Protein AF-A0A182E0H9-F1 (afdb_monomer)

Foldseek 3Di:
DDDDPPPPDQPPCVPCVVVLQVQFAPFDDKDKDKDKDWDFDDDPDPVDDTDIDMDIDIDMDTPPGAPPRDPVSSDVTVDDDDD

Solvent-accessible surface area (backbone atoms only — not comparable to full-atom values): 5470 Å² total; per-residue (Å²): 142,78,81,82,76,72,80,71,73,69,83,55,52,93,81,44,40,72,59,48,42,74,56,19,62,76,42,80,43,74,50,79,50,78,48,78,46,78,46,75,42,76,59,97,52,90,89,51,74,69,39,90,38,73,49,77,49,78,48,78,48,60,38,54,73,56,78,61,97,41,70,68,57,43,64,78,19,56,68,79,82,86,130

Nearest PDB structures (foldseek):
  6rhv-assembly1_H  TM=3.278E-01  e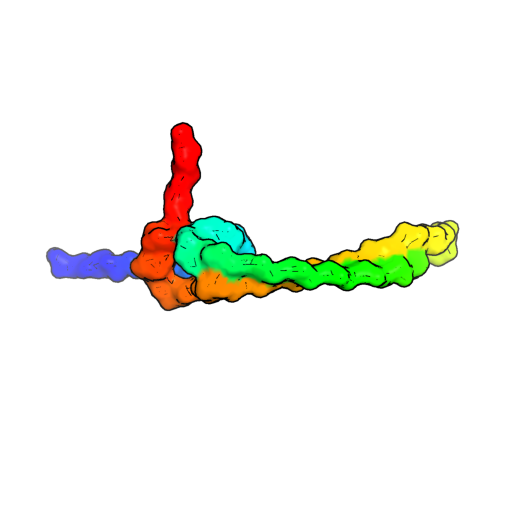=2.271E+00  Staphylococcus aureus
  3b07-assembly1_H  TM=3.122E-01  e=2.426E+00  Staphylococcus aureus subsp. aureus Mu50
  4tw1-assembly1_D  TM=3.284E-01  e=4.700E+00  Staphylococcus aureus subsp. aureus USA300_TCH1516
  4p24-assembly1_E  TM=3.197E-01  e=4.700E+00  Staphylococcus aureus subsp. aureus Mu50
  6c21-assembly1_B  TM=2.285E-01  e=4.400E+00  Dubowvirus dv80alpha

Structure (mmCIF, N/CA/C/O backbone):
data_AF-A0A182E0H9-F1
#
_entry.id   AF-A0A182E0H9-F1
#
loop_
_atom_site.group_PDB
_atom_site.id
_atom_site.type_symbol
_atom_site.label_atom_id
_atom_site.label_alt_id
_atom_site.label_comp_id
_atom_site.label_asym_id
_atom_site.la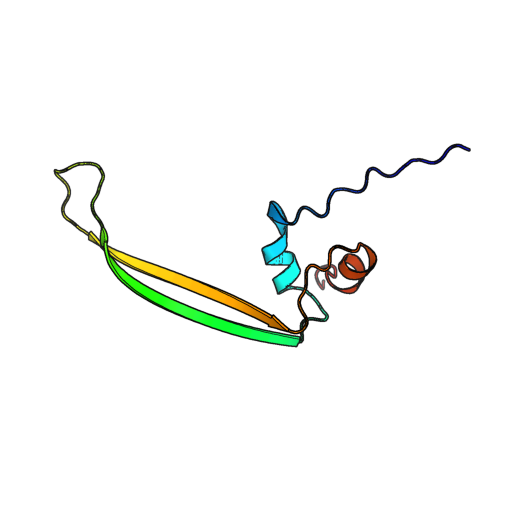bel_entity_id
_atom_site.label_seq_id
_atom_site.pdbx_PDB_ins_code
_atom_site.Cartn_x
_atom_site.Cartn_y
_atom_site.Cartn_z
_atom_site.occupancy
_atom_site.B_iso_or_equiv
_atom_site.auth_seq_id
_atom_site.auth_comp_id
_atom_site.auth_asym_id
_atom_site.auth_atom_id
_atom_site.pdbx_PDB_model_num
ATOM 1 N N . MET A 1 1 ? -2.872 26.400 38.147 1.00 42.72 1 MET A N 1
ATOM 2 C CA . MET A 1 1 ? -3.577 25.876 36.959 1.00 42.72 1 MET A CA 1
ATOM 3 C C . MET A 1 1 ? -3.089 26.652 35.751 1.00 42.72 1 MET A C 1
ATOM 5 O O . MET A 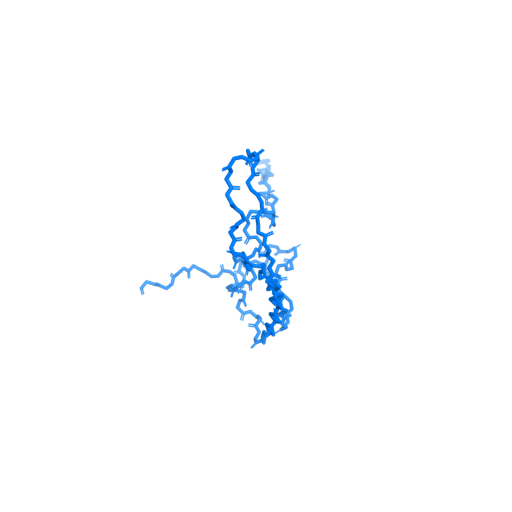1 1 ? -3.489 27.789 35.572 1.00 42.72 1 MET A O 1
ATOM 9 N N . SER A 1 2 ? -2.158 26.088 34.989 1.00 31.81 2 SER A N 1
ATOM 10 C CA . SER A 1 2 ? -1.799 26.599 33.668 1.00 31.81 2 SER A CA 1
ATOM 11 C C . SER A 1 2 ? -1.457 25.386 32.817 1.00 31.81 2 SER A C 1
ATOM 13 O O . SER A 1 2 ? -0.685 24.518 33.229 1.00 31.81 2 SER A O 1
ATOM 15 N N . SER A 1 3 ? -2.196 25.275 31.726 1.00 35.62 3 SER A N 1
ATOM 16 C CA . SER A 1 3 ? -2.300 24.170 30.785 1.00 35.62 3 SER A CA 1
ATOM 17 C C . SER A 1 3 ? -0.939 23.651 30.331 1.00 35.62 3 SER A C 1
ATOM 19 O O . SER A 1 3 ? -0.161 24.381 29.719 1.00 35.62 3 SER A O 1
ATOM 21 N N . ARG A 1 4 ? -0.694 22.352 30.553 1.00 37.62 4 ARG A N 1
ATOM 22 C CA . ARG A 1 4 ? 0.253 21.596 29.731 1.00 37.62 4 ARG A CA 1
ATOM 23 C C . ARG A 1 4 ? -0.285 21.640 28.305 1.00 37.62 4 ARG A C 1
ATOM 25 O O . ARG A 1 4 ? -1.244 20.945 27.989 1.00 37.62 4 ARG A O 1
ATOM 32 N N . VAL A 1 5 ? 0.303 22.487 27.469 1.00 36.31 5 VAL A N 1
ATOM 33 C CA . VAL A 1 5 ? 0.206 22.335 26.020 1.00 36.31 5 VAL A CA 1
ATOM 34 C C . VAL A 1 5 ? 0.940 21.038 25.718 1.00 36.31 5 VAL A C 1
ATOM 36 O O . VAL A 1 5 ? 2.169 20.978 25.766 1.00 36.31 5 VAL A O 1
ATOM 39 N N . THR A 1 6 ? 0.180 19.962 25.536 1.00 40.12 6 THR A N 1
ATOM 40 C CA . THR A 1 6 ? 0.701 18.705 25.015 1.00 40.12 6 THR A CA 1
ATOM 41 C C . THR A 1 6 ? 1.311 19.046 23.663 1.00 40.12 6 THR A C 1
ATOM 43 O O . THR A 1 6 ? 0.600 19.443 22.747 1.00 40.12 6 THR A O 1
ATOM 46 N N . MET A 1 7 ? 2.637 18.982 23.560 1.00 37.28 7 MET A N 1
ATOM 47 C CA . MET A 1 7 ? 3.335 19.007 22.279 1.00 37.28 7 MET A CA 1
ATOM 48 C C . MET A 1 7 ? 2.798 17.816 21.491 1.00 37.28 7 MET A C 1
ATOM 50 O O . MET A 1 7 ? 3.199 16.678 21.729 1.00 37.28 7 MET A O 1
ATOM 54 N N . HIS A 1 8 ? 1.797 18.065 20.650 1.00 43.28 8 HIS A N 1
ATOM 55 C CA . HIS A 1 8 ? 1.202 17.053 19.801 1.00 43.28 8 HIS A CA 1
ATOM 56 C C . HIS A 1 8 ? 2.317 16.568 18.889 1.00 43.28 8 HIS A C 1
ATOM 58 O O . HIS A 1 8 ? 2.796 17.321 18.041 1.00 43.28 8 HIS A O 1
ATOM 64 N N . HIS A 1 9 ? 2.776 15.338 19.132 1.00 47.62 9 HIS A N 1
ATOM 65 C CA . HIS A 1 9 ? 3.605 14.614 18.190 1.00 47.62 9 HIS A CA 1
ATOM 66 C C . HIS A 1 9 ? 2.959 14.794 16.826 1.00 47.62 9 HIS A C 1
ATOM 68 O O . HIS A 1 9 ? 1.823 14.372 16.606 1.00 47.62 9 HIS A O 1
ATOM 74 N N . HIS A 1 10 ? 3.664 15.511 15.957 1.00 53.00 10 HIS A N 1
ATOM 75 C CA . HIS A 1 10 ? 3.364 15.590 14.545 1.00 53.00 10 HIS A CA 1
ATOM 76 C C . HIS A 1 10 ? 3.024 14.161 14.116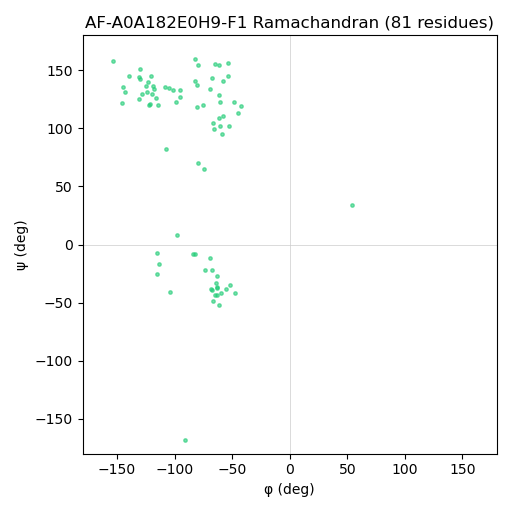 1.00 53.00 10 HIS A C 1
ATOM 78 O O . HIS A 1 10 ? 3.835 13.268 14.354 1.00 53.00 10 HIS A O 1
ATOM 84 N N . LEU A 1 11 ? 1.810 13.911 13.615 1.00 59.47 11 LEU A N 1
ATOM 85 C CA . LEU A 1 11 ? 1.456 12.608 13.053 1.00 59.47 11 LEU A CA 1
ATOM 86 C C . LEU A 1 11 ? 2.545 12.302 12.015 1.00 59.47 11 LEU A C 1
ATOM 88 O O . LEU A 1 11 ? 2.598 12.948 10.967 1.00 59.47 11 LEU A O 1
ATOM 92 N N . ASP A 1 12 ? 3.498 11.438 12.375 1.00 63.84 12 ASP A N 1
ATOM 93 C CA . ASP A 1 12 ? 4.770 11.260 11.669 1.00 63.84 12 ASP A CA 1
ATOM 94 C C . ASP A 1 12 ? 4.523 10.389 10.433 1.00 63.84 12 ASP A C 1
ATOM 96 O O . ASP A 1 12 ? 4.933 9.229 10.332 1.00 63.84 12 ASP A O 1
ATOM 100 N N . TYR A 1 13 ? 3.818 10.974 9.464 1.00 65.19 13 TYR A N 1
ATOM 101 C CA . TYR A 1 13 ? 3.418 10.335 8.216 1.00 65.19 13 TYR A CA 1
ATOM 102 C C . TYR A 1 13 ? 4.613 9.692 7.497 1.00 65.19 13 TYR A C 1
ATOM 104 O O . TYR A 1 13 ? 4.494 8.606 6.935 1.00 65.19 13 TYR A O 1
ATOM 112 N N . ASN A 1 14 ? 5.793 10.313 7.584 1.00 73.12 14 ASN A N 1
ATOM 113 C CA . ASN A 1 14 ? 7.013 9.841 6.928 1.00 73.12 14 ASN A CA 1
ATOM 114 C C . ASN A 1 14 ? 7.566 8.522 7.495 1.00 73.12 14 ASN A C 1
ATOM 116 O O . ASN A 1 14 ? 8.318 7.846 6.798 1.00 73.12 14 ASN A O 1
ATOM 120 N N . ARG A 1 15 ? 7.234 8.151 8.740 1.00 86.62 15 ARG A N 1
ATOM 121 C CA . ARG A 1 15 ? 7.723 6.905 9.360 1.00 86.62 15 ARG A CA 1
ATOM 122 C C . ARG A 1 15 ? 6.661 5.816 9.391 1.00 86.62 15 ARG A C 1
ATOM 124 O O . ARG A 1 15 ? 6.984 4.657 9.148 1.00 86.62 15 ARG A O 1
ATOM 131 N N . THR A 1 16 ? 5.414 6.172 9.692 1.00 90.50 16 THR A N 1
ATOM 132 C CA . THR A 1 16 ? 4.344 5.195 9.953 1.00 90.50 16 THR A CA 1
ATOM 133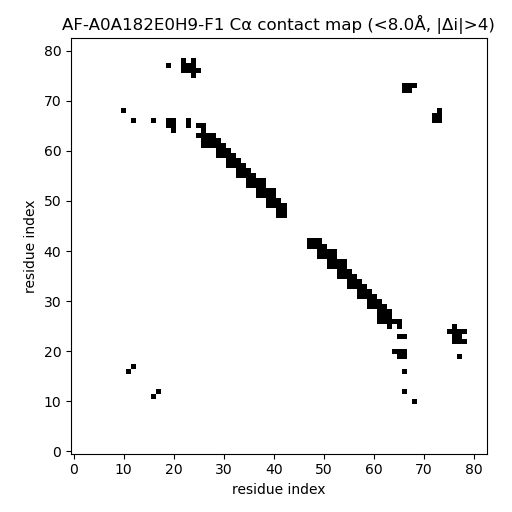 C C . THR A 1 16 ? 3.212 5.227 8.931 1.00 90.50 16 THR A C 1
ATOM 135 O O . THR A 1 16 ? 2.394 4.312 8.941 1.00 90.50 16 THR A O 1
ATOM 138 N N . GLY A 1 17 ? 3.186 6.192 8.003 1.00 92.25 17 GLY A N 1
ATOM 139 C CA . GLY A 1 17 ? 2.068 6.415 7.079 1.00 92.25 17 GLY A CA 1
ATOM 140 C C . GLY A 1 17 ? 1.679 5.192 6.242 1.00 92.25 17 GLY A C 1
ATOM 141 O O . GLY A 1 17 ? 0.496 4.923 6.039 1.00 92.25 17 GLY A O 1
ATOM 142 N N . HIS A 1 18 ? 2.653 4.397 5.789 1.00 94.00 18 HIS A N 1
ATOM 143 C CA . HIS A 1 18 ? 2.354 3.151 5.074 1.00 94.00 18 HIS A CA 1
ATOM 144 C C . HIS A 1 18 ? 1.652 2.120 5.964 1.00 94.00 18 HIS A C 1
ATOM 146 O O . HIS A 1 18 ? 0.681 1.503 5.534 1.00 94.00 18 HIS A O 1
ATOM 152 N N . PHE A 1 19 ? 2.118 1.956 7.204 1.00 95.19 19 PHE A N 1
ATOM 153 C CA . PHE A 1 19 ? 1.515 1.035 8.164 1.00 95.19 19 PHE A CA 1
ATOM 154 C C . PHE A 1 19 ? 0.110 1.489 8.563 1.00 95.19 19 PHE A C 1
ATOM 156 O O . PHE A 1 19 ? -0.827 0.700 8.499 1.00 95.19 19 PHE A O 1
ATOM 163 N N . THR A 1 20 ? -0.061 2.763 8.917 1.00 95.56 20 THR A N 1
ATOM 164 C CA . THR A 1 20 ? -1.349 3.299 9.378 1.00 95.56 20 THR A CA 1
ATOM 165 C C . THR A 1 20 ? -2.414 3.250 8.287 1.00 95.56 20 THR A C 1
ATOM 167 O O . THR A 1 20 ? -3.568 2.978 8.592 1.00 95.56 20 THR A O 1
ATOM 170 N N . GLN A 1 21 ? -2.036 3.411 7.014 1.00 97.25 21 GLN A N 1
ATOM 171 C CA . GLN A 1 21 ? -2.952 3.203 5.891 1.00 97.25 21 GLN A CA 1
ATOM 172 C C . GLN A 1 21 ? -3.354 1.728 5.729 1.00 97.25 21 GLN A C 1
ATOM 174 O O . GLN A 1 21 ? -4.513 1.452 5.424 1.00 97.25 21 GLN A O 1
ATOM 179 N N . LEU A 1 22 ? -2.425 0.787 5.923 1.00 96.62 22 LEU A N 1
ATOM 180 C CA . LEU A 1 22 ? -2.710 -0.650 5.814 1.00 96.62 22 LEU A CA 1
ATOM 181 C C . LEU A 1 22 ? -3.722 -1.126 6.861 1.00 96.62 22 LEU A C 1
ATOM 183 O O . LEU A 1 22 ? -4.551 -1.977 6.557 1.00 96.62 22 LEU A O 1
ATOM 187 N N . VAL A 1 23 ? -3.652 -0.589 8.081 1.00 96.69 23 VAL A N 1
ATOM 188 C CA . VAL A 1 23 ? -4.523 -0.998 9.198 1.00 96.69 23 VAL A CA 1
ATOM 189 C C . VAL A 1 23 ? -5.723 -0.074 9.408 1.00 96.69 23 VAL A C 1
ATOM 191 O O . VAL A 1 23 ? -6.426 -0.207 10.405 1.00 96.69 23 VAL A O 1
ATOM 194 N N . TRP A 1 24 ? -5.965 0.870 8.496 1.00 97.94 24 TRP A N 1
ATOM 195 C CA . TRP A 1 24 ? -7.003 1.884 8.655 1.00 97.94 24 TRP A CA 1
ATOM 196 C C . TRP A 1 24 ? -8.405 1.264 8.638 1.00 97.94 24 TRP A C 1
ATOM 198 O O . TRP A 1 24 ? -8.920 0.932 7.571 1.00 97.94 24 TRP A O 1
ATOM 208 N N . LYS A 1 25 ? -9.048 1.161 9.809 1.00 98.00 25 LYS A N 1
ATOM 209 C CA . LYS A 1 25 ? -10.346 0.482 10.005 1.00 98.00 25 LYS A CA 1
ATOM 210 C C . LYS A 1 25 ? -11.426 0.850 8.979 1.00 98.00 25 LYS A C 1
ATOM 212 O O . LYS A 1 25 ? -12.173 -0.023 8.551 1.00 98.00 25 LYS A O 1
ATOM 217 N N . SER A 1 26 ? -11.546 2.129 8.622 1.00 98.38 26 SER A N 1
ATOM 218 C CA . SER A 1 26 ? -12.597 2.604 7.708 1.00 98.38 26 SER A CA 1
ATOM 219 C C . SER A 1 26 ? -12.268 2.407 6.227 1.00 98.38 26 SER A C 1
ATOM 221 O O . SER A 1 26 ? -13.142 2.639 5.400 1.00 98.38 26 SER A O 1
ATOM 223 N N . THR A 1 27 ? -11.042 2.000 5.874 1.00 98.56 27 THR A N 1
ATOM 224 C CA . THR A 1 27 ? -10.693 1.621 4.499 1.00 98.56 27 THR A CA 1
ATOM 225 C C . THR A 1 27 ? -11.291 0.246 4.236 1.00 98.56 27 THR A C 1
ATOM 227 O O . THR A 1 27 ? -10.955 -0.715 4.924 1.00 98.56 27 THR A O 1
ATOM 230 N N . THR A 1 28 ? -12.167 0.131 3.244 1.00 98.50 28 THR A N 1
ATOM 231 C CA . THR A 1 28 ? -12.901 -1.119 2.978 1.00 98.50 28 THR A CA 1
ATOM 232 C C . THR A 1 28 ? -12.524 -1.760 1.653 1.00 98.50 28 THR A C 1
ATOM 234 O O . THR A 1 28 ? -12.783 -2.945 1.445 1.00 98.50 28 THR A O 1
ATOM 237 N N . GLN A 1 29 ? -11.891 -1.002 0.761 1.00 98.56 29 GLN A N 1
ATOM 238 C CA . GLN A 1 29 ? -11.481 -1.457 -0.555 1.00 98.56 29 GLN A CA 1
ATOM 239 C C . GLN A 1 29 ? -10.023 -1.089 -0.804 1.00 98.56 29 GLN A C 1
ATOM 241 O O . GLN A 1 29 ? -9.547 -0.019 -0.417 1.00 98.56 29 GLN A O 1
ATOM 246 N N . MET A 1 30 ? -9.315 -1.976 -1.498 1.00 98.44 30 MET A N 1
ATOM 247 C CA . MET A 1 30 ? -7.975 -1.694 -1.987 1.00 98.44 30 MET A CA 1
ATOM 248 C C . MET A 1 30 ? -7.774 -2.240 -3.397 1.00 98.44 30 MET A C 1
ATOM 250 O O . MET A 1 30 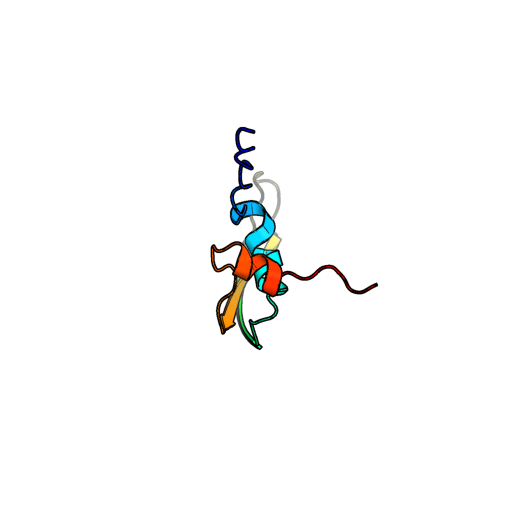? -8.276 -3.306 -3.749 1.00 98.44 30 MET A O 1
ATOM 254 N N . GLY A 1 31 ? -7.004 -1.505 -4.193 1.00 98.50 31 GLY A N 1
ATOM 255 C CA . GLY A 1 31 ? -6.529 -1.924 -5.505 1.00 98.50 31 GLY A CA 1
ATOM 256 C C . GLY A 1 31 ? -5.008 -1.966 -5.523 1.00 98.50 31 GLY A C 1
ATOM 257 O O . GLY A 1 31 ? -4.356 -1.048 -5.023 1.00 98.50 31 GLY A O 1
ATOM 258 N N . VAL A 1 32 ? -4.440 -3.019 -6.114 1.00 98.44 32 VAL A N 1
ATOM 259 C CA . VAL A 1 32 ? -2.989 -3.197 -6.247 1.00 98.44 32 VAL A CA 1
ATOM 260 C C . VAL A 1 32 ? -2.629 -3.311 -7.723 1.00 98.44 32 VAL A C 1
ATOM 262 O O . VAL A 1 32 ? -3.103 -4.204 -8.420 1.00 98.44 32 VAL A O 1
ATOM 265 N N . GLY A 1 33 ? -1.779 -2.402 -8.192 1.00 98.44 33 GLY A N 1
ATOM 266 C CA . GLY A 1 33 ? -1.157 -2.460 -9.509 1.00 98.44 33 GLY A CA 1
ATOM 267 C C . GLY A 1 33 ? 0.301 -2.884 -9.384 1.00 98.44 33 GLY A C 1
ATOM 268 O O . GLY A 1 33 ? 1.024 -2.368 -8.531 1.00 98.44 33 GLY A O 1
ATOM 269 N N . VAL A 1 34 ? 0.739 -3.806 -10.242 1.00 98.25 34 VAL A N 1
ATOM 270 C CA . VAL A 1 34 ? 2.125 -4.285 -10.273 1.00 98.25 34 VAL A CA 1
ATOM 271 C C . VAL A 1 34 ? 2.673 -4.179 -11.691 1.00 98.25 34 VAL A C 1
ATOM 273 O O . VAL A 1 34 ? 2.056 -4.670 -12.633 1.00 98.25 34 VAL A O 1
ATOM 276 N N . ALA A 1 35 ? 3.849 -3.572 -11.840 1.00 97.81 35 ALA A N 1
ATOM 277 C CA . ALA A 1 35 ? 4.602 -3.553 -13.090 1.00 97.81 35 ALA A CA 1
ATOM 278 C C . ALA A 1 35 ? 6.015 -4.093 -12.858 1.00 97.81 35 ALA A C 1
ATOM 280 O O . ALA A 1 35 ? 6.669 -3.752 -11.875 1.00 97.81 35 ALA A O 1
ATOM 281 N N . MET A 1 36 ? 6.495 -4.938 -13.769 1.00 97.25 36 MET A N 1
ATOM 282 C CA . MET A 1 36 ? 7.805 -5.579 -13.662 1.00 97.25 36 MET A CA 1
ATOM 283 C C . MET A 1 36 ? 8.645 -5.275 -14.897 1.00 97.25 36 MET A C 1
ATOM 285 O O . MET A 1 36 ? 8.190 -5.466 -16.023 1.00 97.25 36 MET A O 1
ATOM 289 N N . ARG A 1 37 ? 9.890 -4.842 -14.690 1.00 95.56 37 ARG A N 1
ATOM 290 C CA . ARG A 1 37 ? 10.867 -4.615 -15.759 1.00 95.56 37 ARG A CA 1
ATOM 291 C C . ARG A 1 37 ? 12.107 -5.456 -15.508 1.00 95.56 37 ARG A C 1
ATOM 293 O O . ARG A 1 37 ? 12.784 -5.277 -14.500 1.00 95.56 37 ARG A O 1
ATOM 300 N N . ARG A 1 38 ? 12.433 -6.338 -16.450 1.00 95.25 38 ARG A N 1
ATOM 301 C CA . ARG A 1 38 ? 13.715 -7.053 -16.464 1.00 95.25 38 ARG A CA 1
ATOM 302 C C . ARG A 1 38 ? 14.793 -6.169 -17.082 1.00 95.25 38 ARG A C 1
ATOM 304 O O . ARG A 1 38 ? 14.524 -5.457 -18.049 1.00 95.25 38 ARG A O 1
ATOM 311 N N . PHE A 1 39 ? 15.993 -6.211 -16.525 1.00 91.19 39 PHE A N 1
ATOM 312 C CA . PHE A 1 39 ? 17.163 -5.508 -17.043 1.00 91.19 39 PHE A CA 1
ATOM 313 C C . PHE A 1 39 ? 18.442 -6.239 -16.622 1.00 91.19 39 PHE A C 1
ATOM 315 O O . PHE A 1 39 ? 18.439 -6.990 -15.647 1.00 91.19 39 PHE A O 1
ATOM 322 N N . SER A 1 40 ? 19.532 -6.024 -17.353 1.00 91.81 40 SER A N 1
ATOM 323 C CA . SER A 1 40 ? 20.863 -6.433 -16.904 1.00 91.81 40 SER A CA 1
ATOM 324 C C . SER A 1 40 ? 21.385 -5.393 -15.921 1.00 91.81 40 SER A C 1
ATOM 326 O O . SER A 1 40 ? 21.503 -4.217 -16.261 1.00 91.81 40 SER A O 1
ATOM 328 N N . GLY A 1 41 ? 21.629 -5.812 -14.683 1.00 87.44 41 GLY A N 1
ATOM 329 C CA . GLY A 1 41 ? 22.282 -4.986 -13.679 1.00 87.44 41 GLY A CA 1
ATOM 330 C C . GLY A 1 41 ? 23.790 -5.003 -13.896 1.00 87.44 41 GLY A C 1
ATOM 331 O O . GLY A 1 41 ? 24.363 -6.070 -14.113 1.00 87.44 41 GLY A O 1
ATOM 332 N N . HIS A 1 42 ? 24.422 -3.836 -13.790 1.00 86.88 42 HIS A N 1
ATOM 333 C CA . HIS A 1 42 ? 25.872 -3.696 -13.876 1.00 86.88 42 HIS A CA 1
ATOM 334 C C . HIS A 1 42 ? 26.438 -3.364 -12.492 1.00 86.88 42 HIS A C 1
ATOM 336 O O . HIS A 1 42 ? 25.856 -2.564 -11.751 1.00 86.88 42 HIS A O 1
ATOM 342 N N . ARG A 1 43 ? 27.539 -4.013 -12.100 1.00 81.12 43 ARG A N 1
ATOM 343 C CA . ARG A 1 43 ? 28.227 -3.707 -10.834 1.00 81.12 43 ARG A CA 1
ATOM 344 C C . ARG A 1 43 ? 29.141 -2.495 -11.031 1.00 81.12 43 ARG A C 1
ATOM 346 O O . ARG A 1 43 ? 29.515 -2.163 -12.147 1.00 81.12 43 ARG A O 1
ATOM 353 N N . VAL A 1 44 ? 29.503 -1.832 -9.931 1.00 83.88 44 VAL A N 1
ATOM 354 C CA . VAL A 1 44 ? 30.348 -0.619 -9.954 1.00 83.88 44 VAL A CA 1
ATOM 355 C C . VAL A 1 44 ? 31.750 -0.902 -10.515 1.00 83.88 44 VAL A C 1
ATOM 357 O O . VAL A 1 44 ? 32.391 -0.012 -11.064 1.00 83.88 44 VAL A O 1
ATOM 360 N N . ASN A 1 45 ? 32.236 -2.138 -10.390 1.00 85.38 45 ASN A N 1
ATOM 361 C CA . ASN A 1 45 ? 33.510 -2.578 -10.942 1.00 85.38 45 A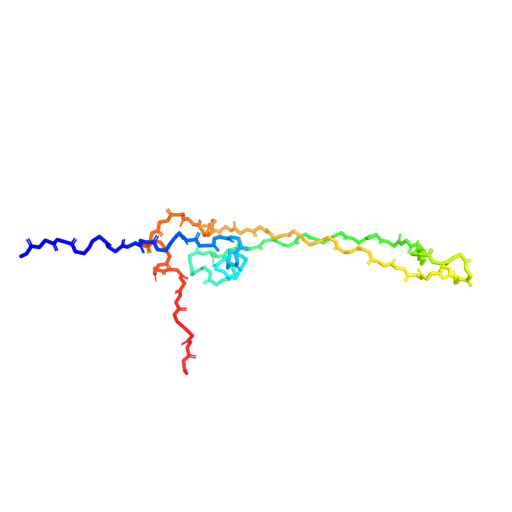SN A CA 1
ATOM 362 C C . ASN A 1 45 ? 33.322 -3.254 -12.314 1.00 85.38 45 ASN A C 1
ATOM 364 O O . ASN A 1 45 ? 32.506 -4.154 -12.484 1.00 85.38 45 ASN A O 1
ATOM 368 N N . SER A 1 46 ? 34.142 -2.860 -13.288 1.00 80.62 46 SER A N 1
ATOM 369 C CA . SER A 1 46 ? 34.071 -3.330 -14.682 1.00 80.62 46 SER A CA 1
ATOM 370 C C . SER A 1 46 ? 34.471 -4.796 -14.889 1.00 80.62 46 SER A C 1
ATOM 372 O O . SER A 1 46 ? 34.257 -5.344 -15.966 1.00 80.62 46 SER A O 1
ATOM 374 N N . CYS A 1 47 ? 35.058 -5.443 -13.880 1.00 87.19 47 CYS A N 1
ATOM 375 C CA . CYS A 1 47 ? 35.510 -6.834 -13.965 1.00 87.19 47 CYS A CA 1
ATOM 376 C C . CYS A 1 47 ? 34.399 -7.858 -13.698 1.00 87.19 47 CYS A C 1
ATOM 378 O O . CYS A 1 47 ? 34.636 -9.058 -13.839 1.00 87.19 47 CYS A O 1
ATOM 380 N N . GLN A 1 48 ? 33.218 -7.418 -13.255 1.00 85.88 48 GLN A N 1
ATOM 381 C CA . GLN A 1 48 ? 32.125 -8.313 -12.899 1.00 85.88 48 GLN A CA 1
ATOM 382 C C . GLN A 1 48 ? 31.091 -8.367 -14.028 1.00 85.88 48 GLN A C 1
ATOM 384 O O . GLN A 1 48 ? 30.694 -7.318 -14.536 1.00 85.88 48 GLN A O 1
ATOM 389 N N . PRO A 1 49 ? 30.648 -9.572 -14.429 1.00 89.25 49 PRO A N 1
ATOM 390 C CA . PRO A 1 49 ? 29.666 -9.709 -15.490 1.00 89.25 49 PRO A CA 1
ATOM 391 C C . PRO A 1 49 ? 28.327 -9.103 -15.070 1.00 89.25 49 PRO A C 1
ATOM 393 O O . PRO A 1 49 ? 27.988 -9.041 -13.881 1.00 89.25 49 PRO A O 1
ATOM 396 N N . ASP A 1 50 ? 27.550 -8.710 -16.075 1.00 92.75 50 ASP A N 1
ATOM 397 C CA . ASP A 1 50 ? 26.147 -8.365 -15.894 1.00 92.75 50 ASP A CA 1
ATOM 398 C C . ASP A 1 50 ? 25.391 -9.490 -15.192 1.00 92.75 50 ASP A C 1
ATOM 400 O O . ASP A 1 50 ? 25.635 -10.678 -15.421 1.00 92.75 50 ASP A O 1
ATOM 404 N N . PHE A 1 51 ? 24.431 -9.108 -14.354 1.00 90.31 51 PHE A N 1
ATOM 405 C CA . PHE A 1 51 ? 23.556 -10.054 -13.676 1.00 90.31 51 PHE A CA 1
ATOM 406 C C . PHE A 1 51 ? 22.089 -9.751 -13.993 1.00 90.31 51 PHE A C 1
ATOM 408 O O . PHE A 1 51 ? 21.685 -8.581 -14.032 1.00 90.31 51 PHE A O 1
ATOM 415 N N . PRO A 1 52 ? 21.257 -10.784 -14.215 1.00 93.19 52 PRO A N 1
ATOM 416 C CA . PRO A 1 52 ? 19.841 -10.579 -14.467 1.00 93.19 52 PRO A CA 1
ATOM 417 C C . PRO A 1 52 ? 19.202 -9.911 -13.248 1.00 93.19 52 PRO A C 1
ATOM 419 O O . PRO A 1 52 ? 19.352 -10.366 -12.116 1.00 93.19 52 PRO A O 1
ATOM 422 N N . SER A 1 53 ? 18.485 -8.819 -13.488 1.00 93.25 53 SER A N 1
ATOM 423 C CA . SER A 1 53 ? 17.801 -8.035 -12.464 1.00 93.25 53 SER A CA 1
ATOM 424 C C . SER A 1 53 ? 16.351 -7.791 -12.864 1.00 93.25 53 SER A C 1
ATOM 426 O O . SER A 1 53 ? 16.002 -7.741 -14.045 1.00 93.25 53 SER A O 1
ATOM 428 N N . THR A 1 54 ? 15.477 -7.651 -11.871 1.00 94.69 54 THR A N 1
ATOM 429 C CA . THR A 1 54 ? 14.065 -7.312 -12.078 1.00 94.69 54 THR A CA 1
ATOM 430 C C . THR A 1 54 ? 13.684 -6.175 -11.146 1.00 94.69 54 THR A C 1
ATOM 432 O O . THR A 1 54 ? 13.872 -6.270 -9.938 1.00 94.69 54 THR A O 1
ATOM 435 N N . LEU A 1 55 ? 13.145 -5.102 -11.714 1.00 94.56 55 LEU A N 1
ATOM 436 C CA . LEU A 1 55 ? 12.563 -3.989 -10.982 1.00 94.56 55 LEU A CA 1
ATOM 437 C C . LEU A 1 55 ? 11.060 -4.216 -10.891 1.00 94.56 55 LEU A C 1
ATOM 439 O O . LEU A 1 55 ? 10.413 -4.437 -11.916 1.00 94.56 55 LEU A O 1
ATOM 443 N N . ILE A 1 56 ? 10.520 -4.163 -9.678 1.00 96.88 56 ILE A N 1
ATOM 444 C CA . ILE A 1 56 ? 9.095 -4.339 -9.409 1.00 96.88 56 ILE A CA 1
ATOM 445 C C . ILE A 1 56 ? 8.555 -3.016 -8.873 1.00 96.88 56 ILE A C 1
ATOM 447 O O . ILE A 1 56 ? 9.002 -2.532 -7.836 1.00 96.88 56 ILE A O 1
ATOM 451 N N . TYR A 1 57 ? 7.589 -2.441 -9.579 1.00 97.50 57 TYR A N 1
ATOM 452 C CA . TYR A 1 57 ? 6.807 -1.302 -9.119 1.00 97.50 57 TYR A CA 1
ATOM 453 C C . TYR A 1 57 ? 5.480 -1.813 -8.581 1.00 97.50 57 TYR A C 1
ATOM 455 O O . TYR A 1 57 ? 4.728 -2.459 -9.311 1.00 97.50 57 TYR A O 1
ATOM 463 N N . VAL A 1 58 ? 5.193 -1.505 -7.320 1.00 98.00 58 VAL A N 1
ATOM 464 C CA . VAL A 1 58 ? 3.916 -1.812 -6.674 1.00 98.00 58 VAL A CA 1
ATOM 465 C C . VAL A 1 58 ? 3.241 -0.498 -6.314 1.00 98.00 58 VAL A C 1
ATOM 467 O O . VAL A 1 58 ? 3.836 0.348 -5.649 1.00 98.00 58 VAL A O 1
ATOM 470 N N . VAL A 1 59 ? 1.999 -0.325 -6.757 1.00 97.94 59 VAL A N 1
ATOM 471 C CA . VAL A 1 59 ? 1.153 0.819 -6.410 1.00 97.94 59 VAL A CA 1
ATOM 472 C C . VAL A 1 59 ? -0.084 0.291 -5.713 1.00 97.94 59 VAL A C 1
ATOM 474 O O . VAL A 1 59 ? -0.756 -0.598 -6.231 1.00 97.94 59 VAL A O 1
ATOM 477 N N . VAL A 1 60 ? -0.399 0.862 -4.554 1.00 98.25 60 VAL A N 1
ATOM 478 C CA . VAL A 1 60 ? -1.595 0.510 -3.790 1.00 98.25 60 VAL A CA 1
ATOM 479 C C . VAL A 1 60 ? -2.494 1.733 -3.668 1.00 98.25 60 VAL A C 1
ATOM 481 O O . VAL A 1 60 ? -2.023 2.837 -3.381 1.00 98.25 60 VAL A O 1
ATOM 484 N N . LYS A 1 61 ? -3.788 1.539 -3.913 1.00 98.31 61 LYS A N 1
ATOM 485 C CA . LYS A 1 61 ? -4.848 2.534 -3.725 1.00 98.31 61 LYS A CA 1
ATOM 486 C C . LYS A 1 61 ? -5.870 1.994 -2.736 1.00 98.31 61 LYS A C 1
ATOM 488 O O . LYS A 1 61 ? -6.138 0.798 -2.739 1.00 98.31 61 LYS A O 1
ATOM 493 N N . TYR A 1 62 ? -6.423 2.884 -1.925 1.00 98.50 62 TYR A N 1
ATOM 494 C CA . TYR A 1 62 ? -7.331 2.572 -0.828 1.00 98.50 62 TYR A CA 1
ATOM 495 C C . TYR A 1 62 ? -8.576 3.449 -0.934 1.00 98.50 62 TYR A C 1
ATOM 497 O O . TYR A 1 62 ? -8.456 4.617 -1.313 1.00 98.50 62 TYR A O 1
ATOM 505 N N . ASP A 1 63 ? -9.737 2.887 -0.610 1.00 98.12 63 ASP A N 1
ATOM 506 C CA . ASP A 1 63 ? -11.017 3.592 -0.584 1.00 98.12 63 ASP A CA 1
ATOM 507 C C . ASP A 1 63 ? -11.904 3.098 0.582 1.00 98.12 63 ASP A C 1
ATOM 509 O O . ASP A 1 63 ? -12.067 1.883 0.750 1.00 98.12 63 ASP A O 1
ATOM 513 N N . PRO A 1 64 ? -12.487 3.998 1.398 1.00 98.12 64 PRO A N 1
ATOM 514 C CA . PRO A 1 64 ? -12.110 5.406 1.581 1.00 98.12 64 PRO A CA 1
ATOM 515 C C . PRO A 1 64 ? -10.619 5.587 1.940 1.00 98.12 64 PRO A C 1
ATOM 517 O O . PRO A 1 64 ? -10.006 4.658 2.466 1.00 98.12 64 PRO A O 1
ATOM 520 N N . PRO A 1 65 ? -10.005 6.757 1.674 1.00 97.12 65 PRO A N 1
ATOM 521 C CA . PRO A 1 65 ? -8.597 6.983 1.990 1.00 97.12 65 PRO A CA 1
ATOM 522 C C . PRO A 1 65 ? -8.356 7.021 3.505 1.00 97.12 65 PRO A C 1
ATOM 524 O O . PRO A 1 65 ? -9.159 7.561 4.268 1.00 97.12 65 PRO A O 1
ATOM 527 N N . GLY A 1 66 ? -7.218 6.475 3.932 1.00 96.38 66 GLY A N 1
ATOM 528 C CA . GLY A 1 66 ? -6.741 6.579 5.306 1.00 96.38 66 GLY A CA 1
ATOM 529 C C . GLY A 1 66 ? -5.843 7.794 5.519 1.00 96.38 66 GLY A C 1
ATOM 530 O O . GLY A 1 66 ? -5.729 8.669 4.660 1.00 96.38 66 GLY A O 1
ATOM 531 N N . ASN A 1 67 ? -5.175 7.839 6.675 1.00 94.88 67 ASN A N 1
ATOM 532 C CA . ASN A 1 67 ? -4.220 8.896 7.037 1.00 94.88 67 ASN A CA 1
ATOM 533 C C . ASN A 1 67 ? -4.784 10.320 6.923 1.00 94.88 67 ASN A C 1
ATOM 535 O O . ASN A 1 67 ? -4.061 11.267 6.606 1.00 94.88 67 ASN A O 1
ATOM 539 N N . ILE A 1 68 ? -6.076 10.477 7.211 1.00 93.62 68 ILE A N 1
ATOM 540 C CA . ILE A 1 68 ? -6.675 11.792 7.419 1.00 93.62 68 ILE A CA 1
ATOM 541 C C . ILE A 1 68 ? -5.940 12.424 8.606 1.00 93.62 68 ILE A C 1
ATOM 543 O O . ILE A 1 68 ? -5.875 11.819 9.677 1.00 93.62 68 ILE A O 1
ATOM 547 N N . LEU A 1 69 ? -5.341 13.602 8.396 1.00 89.06 69 LEU A N 1
ATOM 548 C CA . LEU A 1 69 ? -4.501 14.304 9.378 1.00 89.06 69 LEU A CA 1
ATOM 549 C C . LEU A 1 69 ? -5.348 14.940 10.488 1.00 89.06 69 LEU A C 1
ATOM 551 O O . LEU A 1 69 ? -5.420 16.157 10.631 1.00 89.06 69 LEU A O 1
ATOM 555 N N . ASP A 1 70 ? -6.003 14.086 11.260 1.00 88.69 70 ASP A N 1
ATOM 556 C CA . ASP A 1 70 ? -6.839 14.427 12.395 1.00 88.69 70 ASP A CA 1
ATOM 557 C C . ASP A 1 70 ? -6.687 13.347 13.475 1.00 88.69 70 ASP A C 1
ATOM 559 O O . ASP A 1 70 ? -6.680 12.147 13.191 1.00 88.69 70 ASP A O 1
ATOM 563 N N . MET A 1 71 ? -6.548 13.776 14.728 1.00 88.00 71 MET A N 1
ATOM 564 C CA . MET A 1 71 ? -6.232 12.876 15.841 1.00 88.00 71 MET A CA 1
ATOM 565 C C . MET A 1 71 ? -7.392 11.926 16.144 1.00 88.00 71 MET A C 1
ATOM 567 O O . MET A 1 71 ? -7.168 10.742 16.374 1.00 88.00 71 MET A O 1
ATOM 571 N N . LYS A 1 72 ? -8.635 12.415 16.050 1.00 92.88 72 LYS A N 1
ATOM 572 C CA . LYS A 1 72 ? -9.819 11.572 16.235 1.00 92.88 72 LYS A CA 1
ATOM 573 C C . LYS A 1 72 ? -9.890 10.491 15.155 1.00 92.88 72 LYS A C 1
ATOM 575 O O . LYS A 1 72 ? -10.145 9.332 15.464 1.00 92.88 72 LYS A O 1
ATOM 580 N N . ASN A 1 73 ? -9.622 10.853 13.900 1.00 94.50 73 ASN A N 1
ATOM 581 C CA . ASN A 1 73 ? -9.539 9.882 12.812 1.00 94.50 73 ASN A CA 1
ATOM 582 C C . ASN A 1 73 ? -8.459 8.823 13.057 1.00 94.50 73 ASN A C 1
ATOM 584 O O . ASN A 1 73 ? -8.713 7.652 12.789 1.00 94.50 73 ASN A O 1
ATOM 588 N N . TYR A 1 74 ? -7.287 9.204 13.566 1.00 93.69 74 TYR A N 1
ATOM 589 C CA . TYR A 1 74 ? -6.238 8.242 13.901 1.00 93.69 74 TYR A CA 1
ATOM 590 C C . TYR A 1 74 ? -6.701 7.252 14.979 1.00 93.69 74 TYR A C 1
ATOM 592 O O . TYR A 1 74 ? -6.643 6.044 14.752 1.00 93.69 74 TYR A O 1
ATOM 600 N N . ASP A 1 75 ? -7.219 7.751 16.103 1.00 94.50 75 ASP A N 1
ATOM 601 C CA . ASP A 1 75 ? -7.645 6.921 17.238 1.00 94.50 75 ASP A CA 1
ATOM 602 C C . ASP A 1 75 ? -8.799 5.970 16.869 1.00 94.50 75 ASP A C 1
ATOM 604 O O . ASP A 1 75 ? -8.825 4.815 17.297 1.00 94.50 75 ASP A O 1
ATOM 608 N N . ASP A 1 76 ? -9.728 6.420 16.019 1.00 97.06 76 ASP A N 1
ATOM 609 C CA . ASP A 1 76 ? -10.864 5.610 15.566 1.00 97.06 76 ASP A CA 1
ATOM 610 C C . ASP A 1 76 ? -10.468 4.516 14.553 1.00 97.06 76 ASP A C 1
ATOM 612 O O . ASP A 1 76 ? -11.211 3.540 14.376 1.00 97.06 76 ASP A O 1
ATOM 616 N N . ASN A 1 77 ? -9.330 4.676 13.861 1.00 97.19 77 ASN A N 1
ATOM 617 C CA . ASN A 1 77 ? -8.943 3.823 12.734 1.00 97.19 77 ASN A CA 1
ATOM 618 C C . ASN A 1 77 ? -7.686 2.979 12.946 1.00 97.19 77 ASN A C 1
ATOM 620 O O . ASN A 1 77 ? -7.576 1.938 12.301 1.00 97.19 77 ASN A O 1
ATOM 624 N N . VAL A 1 78 ? -6.761 3.383 13.817 1.00 96.06 78 VAL A N 1
ATOM 625 C CA . VAL A 1 78 ? -5.515 2.659 14.106 1.00 96.06 78 VAL A CA 1
ATOM 626 C C . VAL A 1 78 ? -5.625 2.034 15.494 1.00 96.06 78 VAL A C 1
ATOM 628 O O . VAL A 1 78 ? -5.177 2.579 16.500 1.00 96.06 78 VAL A O 1
ATOM 631 N N . LEU A 1 79 ? -6.278 0.876 15.544 1.00 95.56 79 LEU A N 1
ATOM 632 C CA . LEU A 1 79 ? -6.587 0.182 16.791 1.00 95.56 79 LEU A CA 1
ATOM 633 C C . LEU A 1 79 ? -5.376 -0.598 17.336 1.00 95.56 79 LEU A C 1
ATOM 635 O O . LEU A 1 79 ? -4.512 -1.026 16.563 1.00 95.56 79 LEU A O 1
ATOM 639 N N . PRO A 1 80 ? -5.307 -0.833 18.659 1.00 94.75 80 PRO A N 1
ATOM 640 C CA . PRO A 1 80 ? -4.283 -1.695 19.232 1.00 94.75 80 PRO A CA 1
ATOM 641 C C . PRO A 1 80 ? -4.395 -3.137 18.696 1.00 94.75 80 PRO A C 1
ATOM 643 O O . PRO A 1 80 ? -5.488 -3.575 18.325 1.00 94.75 80 PRO A O 1
ATOM 646 N N . PRO A 1 81 ? -3.291 -3.908 18.695 1.00 93.12 81 PRO A N 1
ATOM 647 C CA . PRO A 1 81 ? -3.311 -5.313 18.304 1.00 93.12 81 PRO A CA 1
ATOM 648 C C . PRO A 1 81 ? -4.280 -6.124 19.166 1.00 93.12 81 PRO A C 1
ATOM 650 O O . PRO A 1 81 ? -4.352 -5.935 20.384 1.00 93.12 81 PRO A O 1
ATOM 653 N N . ILE A 1 82 ? -4.987 -7.059 18.538 1.00 90.12 82 ILE A N 1
ATOM 654 C CA . ILE A 1 82 ? -5.821 -8.029 19.251 1.00 90.12 82 ILE A CA 1
ATOM 655 C C . ILE A 1 82 ? -4.885 -8.978 20.017 1.00 90.12 82 ILE A C 1
ATOM 657 O O . ILE A 1 82 ? -3.875 -9.418 19.466 1.00 90.12 82 ILE A O 1
ATOM 661 N N . ARG A 1 83 ? -5.194 -9.237 21.292 1.00 71.00 83 ARG A N 1
ATOM 662 C CA . ARG A 1 83 ? -4.485 -10.214 22.132 1.00 71.00 83 ARG A CA 1
ATOM 663 C C . ARG A 1 83 ? -5.046 -11.614 21.957 1.00 71.00 83 ARG A C 1
ATOM 665 O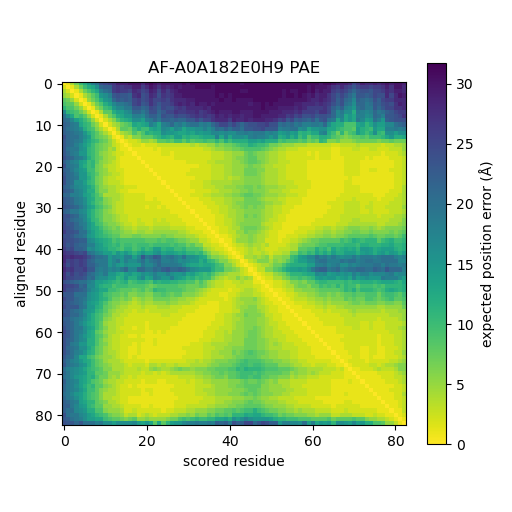 O .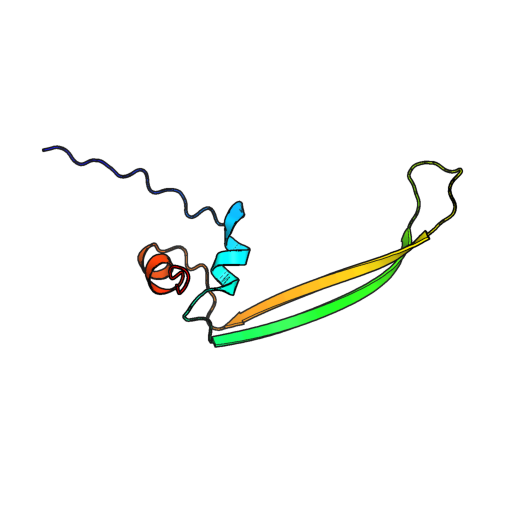 ARG A 1 83 ? -6.281 -11.716 21.794 1.00 71.00 83 ARG A O 1
#

Radius of gyration: 20.86 Å; Cα contacts (8 Å, |Δi|>4): 92; chains: 1; bounding box: 48×37×54 Å

Secondary structure (DSSP, 8-state):
------------HHHHHHHHHHT-TT--EEEEEEEEEEEEE--SSTTSPPEEEEEEEEEEEEES----S-HHHHHHHSPPPP-

pLDDT: mean 85.89, std 18.62, range [31.81, 98.56]

InterPro domains:
  IPR001283 Cysteine-rich secretory protein-related [PR00837] (16-32)
  IPR001283 Cysteine-rich secretory protein-related [PR00837] (57-70)
  IPR001283 Cysteine-rich secretory protein-related [PTHR10334] (13-80)
  IPR018244 Allergen V5/Tpx-1-related, conserved site [PS01009] (17-27)
  IPR035940 CAP superfamily [G3DSA:3.40.33.10] (2-82)
  IPR035940 CAP superfamily [SSF55797] (14-80)

Organism: Onchocerca ochengi (NCBI:txid42157)

Sequence (83 aa):
MSSRVTMHHHLDYNRTGHFTQLVWKSTTQMGVGVAMRRFSGHRVNSCQPDFPSTLIYVVVKYDPPGNILDMKNYDDNVLPPIR

Mean predicted aligned error: 8.79 Å